Protein AF-A0A930FND0-F1 (afdb_monomer_lite)

Structure (mmCIF, N/CA/C/O backbone):
data_AF-A0A930FND0-F1
#
_entry.id   AF-A0A930FND0-F1
#
loop_
_atom_site.group_PDB
_atom_site.id
_atom_site.type_symbol
_atom_site.label_atom_id
_atom_site.label_alt_id
_atom_site.label_comp_id
_atom_site.label_asym_id
_atom_site.label_entity_id
_atom_site.label_seq_id
_atom_site.pdbx_PDB_ins_code
_atom_site.Cartn_x
_atom_site.Cartn_y
_atom_site.Cartn_z
_atom_site.occupancy
_atom_site.B_iso_or_equiv
_atom_site.auth_seq_id
_atom_site.auth_comp_id
_atom_site.auth_asym_id
_atom_site.auth_atom_id
_atom_site.pdbx_PDB_model_num
ATOM 1 N N . MET A 1 1 ? -13.172 3.263 13.434 1.00 87.44 1 MET A N 1
ATOM 2 C CA . MET A 1 1 ? -11.915 2.874 12.782 1.00 87.44 1 MET A CA 1
ATOM 3 C C . MET A 1 1 ? -10.883 3.844 13.287 1.00 87.44 1 MET A C 1
ATOM 5 O O . MET A 1 1 ? -11.169 5.029 13.312 1.00 87.44 1 MET A O 1
ATOM 9 N N . ASP A 1 2 ? -9.735 3.362 13.739 1.00 91.56 2 ASP A N 1
ATOM 10 C CA . ASP A 1 2 ? -8.657 4.250 14.168 1.00 91.56 2 ASP A CA 1
ATOM 11 C C . ASP A 1 2 ? -7.700 4.457 12.989 1.00 91.56 2 ASP A C 1
ATOM 13 O O . ASP A 1 2 ? -6.847 3.610 12.722 1.00 91.56 2 ASP A O 1
ATOM 17 N N . VAL A 1 3 ? -7.909 5.548 12.242 1.00 92.06 3 VAL A N 1
ATOM 18 C CA . VAL A 1 3 ? -7.130 5.873 11.034 1.00 92.06 3 VAL A CA 1
ATOM 19 C C . VAL A 1 3 ? -5.653 6.039 11.376 1.00 92.06 3 VAL A C 1
ATOM 21 O O . VAL A 1 3 ? -4.804 5.469 10.700 1.00 92.06 3 VAL A O 1
ATOM 24 N N . GLN A 1 4 ? -5.344 6.740 12.469 1.00 93.50 4 GLN A N 1
ATOM 25 C CA . GLN A 1 4 ? -3.968 7.016 12.887 1.00 93.50 4 GLN A CA 1
ATOM 26 C C . GLN A 1 4 ? -3.214 5.725 13.210 1.00 93.50 4 GLN A C 1
ATOM 28 O O . GLN A 1 4 ? -2.078 5.532 12.778 1.00 93.50 4 GLN A O 1
ATOM 33 N N . LYS A 1 5 ? -3.870 4.788 13.902 1.00 93.62 5 LYS A N 1
ATOM 34 C CA . LYS A 1 5 ? -3.287 3.473 14.183 1.00 93.62 5 LYS A CA 1
ATOM 35 C C . LYS A 1 5 ? -3.032 2.653 12.916 1.00 93.62 5 LYS A C 1
ATOM 37 O O . LYS A 1 5 ? -2.011 1.968 12.837 1.00 93.62 5 LYS A O 1
ATOM 42 N N . ILE A 1 6 ? -3.949 2.689 11.947 1.00 92.75 6 ILE A N 1
ATOM 43 C CA . ILE A 1 6 ? -3.790 1.972 10.672 1.00 92.75 6 ILE A CA 1
ATOM 44 C C . ILE A 1 6 ? -2.635 2.576 9.872 1.00 92.75 6 ILE A C 1
ATOM 46 O O . ILE A 1 6 ? -1.758 1.833 9.436 1.00 92.75 6 ILE A O 1
ATOM 50 N N . MET A 1 7 ? -2.584 3.905 9.759 1.00 94.94 7 MET A N 1
ATOM 51 C CA . MET A 1 7 ? -1.508 4.606 9.058 1.00 94.94 7 MET A CA 1
ATOM 52 C C . MET A 1 7 ? -0.141 4.326 9.673 1.00 94.94 7 MET A C 1
ATOM 54 O O . MET A 1 7 ? 0.762 3.923 8.951 1.00 94.94 7 MET A O 1
ATOM 58 N N . ALA A 1 8 ? -0.003 4.401 11.000 1.00 94.50 8 ALA A N 1
ATOM 59 C CA . ALA A 1 8 ? 1.257 4.078 11.669 1.00 94.50 8 ALA A CA 1
ATOM 60 C C . ALA A 1 8 ? 1.723 2.637 11.378 1.00 94.50 8 ALA A C 1
ATOM 62 O O . ALA A 1 8 ? 2.914 2.376 11.207 1.00 94.50 8 ALA A O 1
ATOM 63 N N . SER A 1 9 ? 0.786 1.686 11.290 1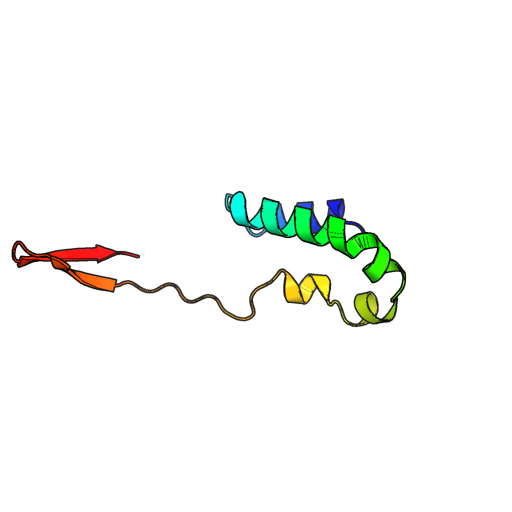.00 93.44 9 SER A N 1
ATOM 64 C CA . SER A 1 9 ? 1.113 0.310 10.911 1.00 93.44 9 SER A CA 1
ATOM 65 C C . SER A 1 9 ? 1.503 0.173 9.437 1.00 93.44 9 SER A C 1
ATOM 67 O O . SER A 1 9 ? 2.309 -0.704 9.125 1.00 93.44 9 SER A O 1
ATOM 69 N N . LEU A 1 10 ? 0.913 0.963 8.538 1.00 93.81 10 LEU A N 1
ATOM 70 C CA . LEU A 1 10 ? 1.218 0.934 7.106 1.00 93.81 10 LEU A CA 1
ATOM 71 C C . LEU A 1 10 ? 2.552 1.611 6.802 1.00 93.81 10 LEU A C 1
ATOM 73 O O . LEU A 1 10 ? 3.355 1.038 6.076 1.00 93.81 10 LEU A O 1
ATOM 77 N N . GLU A 1 11 ? 2.836 2.756 7.421 1.00 94.50 11 GLU A N 1
ATOM 78 C CA . GLU A 1 11 ? 4.118 3.461 7.307 1.00 94.50 11 GLU A CA 1
ATOM 79 C C . GLU A 1 11 ? 5.297 2.583 7.742 1.00 94.50 11 GLU A C 1
ATOM 81 O O . GLU A 1 11 ? 6.359 2.607 7.124 1.00 94.50 11 GLU A O 1
ATOM 86 N N . ALA A 1 12 ? 5.101 1.763 8.780 1.00 94.56 12 ALA A N 1
ATOM 87 C CA . ALA A 1 12 ? 6.113 0.821 9.243 1.00 94.56 12 ALA A CA 1
ATOM 88 C C . ALA A 1 12 ? 6.366 -0.339 8.260 1.00 94.56 12 ALA A C 1
ATOM 90 O O . ALA A 1 12 ? 7.473 -0.874 8.226 1.00 94.56 12 ALA A O 1
ATOM 91 N N . LYS A 1 13 ? 5.351 -0.752 7.488 1.00 92.81 13 LYS A N 1
ATOM 92 C CA . LYS A 1 13 ? 5.446 -1.857 6.517 1.00 92.81 13 LYS A CA 1
ATOM 93 C C . LYS A 1 13 ? 5.938 -1.409 5.144 1.00 92.81 13 LYS A C 1
ATOM 95 O O . LYS A 1 13 ? 6.707 -2.136 4.525 1.00 92.81 13 LYS A O 1
ATOM 100 N N . HIS A 1 14 ? 5.502 -0.231 4.705 1.00 91.19 14 HIS A N 1
ATOM 101 C CA . HIS A 1 14 ? 5.747 0.329 3.375 1.00 91.19 14 HIS A CA 1
ATOM 102 C C . HIS A 1 14 ? 6.547 1.641 3.480 1.00 91.19 14 HIS A C 1
ATOM 104 O O . HIS A 1 14 ? 6.075 2.704 3.061 1.00 91.19 14 HIS A O 1
ATOM 110 N N . PRO A 1 15 ? 7.748 1.621 4.101 1.00 92.12 15 PRO A N 1
ATOM 111 C CA . PRO A 1 15 ? 8.520 2.834 4.309 1.00 92.12 15 PRO A CA 1
ATOM 112 C C . PRO A 1 15 ? 9.001 3.394 2.967 1.00 92.12 15 PRO A C 1
ATOM 114 O O . PRO A 1 15 ? 9.692 2.724 2.205 1.00 92.12 15 PRO A O 1
ATOM 117 N N . GLY A 1 16 ? 8.683 4.662 2.706 1.00 92.00 16 GLY A N 1
ATOM 118 C CA . GLY A 1 16 ? 9.136 5.380 1.511 1.00 92.00 16 GLY A CA 1
ATOM 119 C C . GLY A 1 16 ? 8.112 5.464 0.380 1.00 92.00 16 GLY A C 1
ATOM 120 O O . GLY A 1 16 ? 8.317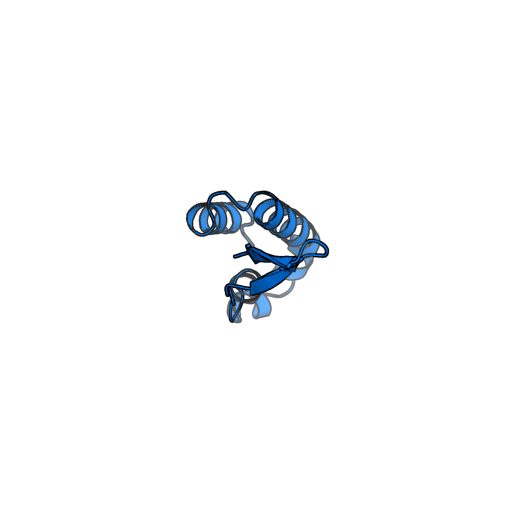 6.264 -0.530 1.00 92.00 16 GLY A O 1
ATOM 121 N N . GLU A 1 17 ? 6.988 4.750 0.464 1.00 95.06 17 GLU A N 1
ATOM 122 C CA . GLU A 1 17 ? 5.905 4.821 -0.526 1.00 95.06 17 GLU A CA 1
ATOM 123 C C . GLU A 1 17 ? 4.937 5.976 -0.215 1.00 95.06 17 GLU A C 1
ATOM 125 O O . GLU A 1 17 ? 3.785 5.778 0.174 1.00 95.06 17 GLU A O 1
ATOM 130 N N . LYS A 1 18 ? 5.421 7.218 -0.324 1.00 96.25 18 LYS A N 1
ATOM 131 C CA . LYS A 1 18 ? 4.683 8.415 0.126 1.00 96.25 18 LYS A CA 1
ATOM 132 C C . LYS A 1 18 ? 3.348 8.594 -0.589 1.00 96.25 18 LYS A C 1
ATOM 134 O O . LYS A 1 18 ? 2.356 8.928 0.050 1.00 96.25 18 LYS A O 1
ATOM 139 N N . GLU A 1 19 ? 3.329 8.360 -1.894 1.00 97.19 19 GLU A N 1
ATOM 140 C CA . GLU A 1 19 ? 2.150 8.489 -2.744 1.00 97.19 19 GLU A CA 1
ATOM 141 C C . GLU A 1 19 ? 1.087 7.450 -2.367 1.00 97.19 19 GLU A C 1
ATOM 143 O O . GLU A 1 19 ? -0.095 7.775 -2.269 1.00 97.19 19 GLU A O 1
ATOM 148 N N . TYR A 1 20 ? 1.511 6.214 -2.087 1.00 96.19 20 TYR A N 1
ATOM 149 C CA . TYR A 1 20 ? 0.625 5.152 -1.617 1.00 96.19 20 TYR A CA 1
ATOM 150 C C . TYR A 1 20 ? 0.045 5.481 -0.234 1.00 96.19 20 TYR A C 1
ATOM 152 O O . TYR A 1 20 ? -1.171 5.443 -0.049 1.00 96.19 20 TYR A O 1
ATOM 160 N N . LEU A 1 21 ? 0.894 5.870 0.722 1.00 96.44 21 LEU A N 1
ATOM 161 C CA . LEU A 1 21 ? 0.468 6.213 2.081 1.00 96.44 21 LEU A CA 1
ATOM 162 C C . LEU A 1 21 ? -0.497 7.408 2.094 1.00 96.44 21 LEU A C 1
ATOM 164 O O . LEU A 1 21 ? -1.505 7.371 2.799 1.00 96.44 21 LEU A O 1
ATOM 168 N N . GLN A 1 22 ? -0.240 8.435 1.278 1.00 97.12 22 GLN A N 1
ATOM 169 C CA . GLN A 1 22 ? -1.160 9.561 1.106 1.00 97.12 22 GLN A CA 1
ATOM 170 C C . GLN A 1 22 ? -2.514 9.091 0.556 1.00 97.12 22 GLN A C 1
ATOM 172 O O . GLN A 1 22 ? -3.553 9.426 1.127 1.00 97.12 22 GLN A O 1
ATOM 177 N N . ALA A 1 23 ? -2.511 8.299 -0.521 1.00 97.06 23 ALA A N 1
ATOM 178 C CA . ALA A 1 23 ? -3.740 7.820 -1.147 1.00 97.06 23 ALA A CA 1
ATOM 179 C C . ALA A 1 23 ? -4.588 6.983 -0.177 1.00 97.06 23 ALA A C 1
ATOM 181 O O . ALA A 1 23 ? -5.805 7.159 -0.105 1.00 97.06 23 ALA A O 1
ATOM 182 N N . VAL A 1 24 ? -3.956 6.108 0.612 1.00 96.31 24 VAL A N 1
ATOM 183 C CA . VAL A 1 24 ? -4.661 5.341 1.645 1.00 96.31 24 VAL A CA 1
ATOM 184 C C . VAL A 1 24 ? -5.250 6.269 2.701 1.00 96.31 24 VAL A C 1
ATOM 186 O O . VAL A 1 24 ? -6.427 6.128 3.021 1.00 96.31 24 VAL A O 1
ATOM 189 N N . HIS A 1 25 ? -4.482 7.233 3.214 1.00 96.38 25 HIS A N 1
ATOM 190 C CA . HIS A 1 25 ? -4.963 8.164 4.234 1.00 96.38 25 HIS A CA 1
ATOM 191 C C . HIS A 1 25 ? -6.224 8.917 3.789 1.00 96.38 25 HIS A C 1
ATOM 193 O O . HIS A 1 25 ? -7.237 8.874 4.486 1.00 96.38 25 HIS A O 1
ATOM 199 N N . GLU A 1 26 ? -6.192 9.532 2.604 1.00 97.56 26 GLU A N 1
ATOM 200 C CA . GLU A 1 26 ? -7.323 10.297 2.061 1.00 97.56 26 GLU A CA 1
ATOM 201 C C . GLU A 1 26 ? -8.575 9.425 1.885 1.00 97.56 26 GLU A C 1
ATOM 203 O O . GLU A 1 26 ? -9.687 9.826 2.243 1.00 97.56 26 GLU A O 1
ATOM 208 N N . VAL A 1 27 ? -8.409 8.191 1.394 1.00 96.88 27 VAL A N 1
ATOM 209 C CA . VAL A 1 27 ? -9.528 7.251 1.256 1.00 96.88 27 VAL A CA 1
ATOM 210 C C . VAL A 1 27 ? -10.077 6.858 2.626 1.00 96.88 27 VAL A C 1
ATOM 212 O O . VAL A 1 27 ? -11.295 6.894 2.812 1.00 96.88 27 VAL A O 1
ATOM 215 N N . LEU A 1 28 ? -9.219 6.520 3.593 1.00 95.81 28 LEU A N 1
ATOM 216 C CA . LEU A 1 28 ? -9.637 6.130 4.941 1.00 95.81 28 LEU A CA 1
ATOM 217 C C . LEU A 1 28 ? -10.406 7.243 5.656 1.00 95.81 28 LEU A C 1
ATOM 219 O O . LEU A 1 28 ? -11.412 6.946 6.303 1.00 95.81 28 LEU A O 1
ATOM 223 N N . GLU A 1 29 ? -9.978 8.499 5.517 1.00 96.56 29 GLU A N 1
ATOM 224 C CA . GLU A 1 29 ? -10.714 9.656 6.033 1.00 96.56 29 GLU A CA 1
ATOM 225 C C . GLU A 1 29 ? -12.089 9.783 5.366 1.00 96.56 29 GLU A C 1
ATOM 227 O O . GLU A 1 29 ? -13.095 9.953 6.056 1.00 96.56 29 GLU A O 1
ATOM 232 N N . SER A 1 30 ? -12.161 9.615 4.042 1.00 96.94 30 SER A N 1
ATOM 233 C CA . SER A 1 30 ? -13.412 9.763 3.285 1.00 96.94 30 SER A CA 1
ATOM 234 C C . SER A 1 30 ? -14.479 8.709 3.624 1.00 96.94 30 SER A C 1
ATOM 236 O O . SER A 1 30 ? -15.674 9.001 3.578 1.00 96.94 30 SER A O 1
ATOM 238 N N . VAL A 1 31 ? -14.068 7.486 3.987 1.00 95.56 31 VAL A N 1
ATOM 239 C CA . VAL A 1 31 ? -14.981 6.363 4.283 1.00 95.56 31 VAL A CA 1
ATOM 240 C C . VAL A 1 31 ? -15.173 6.110 5.779 1.00 95.56 31 VAL A C 1
ATOM 242 O O . VAL A 1 31 ? -15.954 5.229 6.149 1.00 95.56 31 VAL A O 1
ATOM 245 N N . HIS A 1 32 ? -14.482 6.859 6.645 1.00 94.31 32 HIS A N 1
ATOM 246 C CA . HIS A 1 32 ? -14.437 6.637 8.092 1.00 94.31 32 HIS A CA 1
ATOM 247 C C . HIS A 1 32 ? -15.829 6.514 8.726 1.00 94.31 32 HIS A C 1
ATOM 249 O O . HIS A 1 32 ? -16.104 5.557 9.458 1.00 94.31 32 HIS A O 1
ATOM 255 N N . ASP A 1 33 ? -16.717 7.459 8.422 1.00 95.25 33 ASP A N 1
ATOM 256 C CA . ASP A 1 33 ? -18.035 7.530 9.050 1.00 95.25 33 ASP A CA 1
ATOM 257 C C . ASP A 1 33 ? -18.940 6.384 8.604 1.00 95.25 33 ASP A C 1
ATOM 259 O O . ASP A 1 33 ? -19.589 5.751 9.437 1.00 95.25 33 ASP A O 1
ATOM 263 N N . VAL A 1 34 ? -18.928 6.064 7.307 1.00 96.06 34 VAL A N 1
ATOM 264 C CA . VAL A 1 34 ? -19.677 4.929 6.755 1.00 96.06 34 VAL A CA 1
ATOM 265 C C . VAL A 1 34 ? -19.162 3.629 7.360 1.00 96.06 34 VAL A C 1
ATOM 267 O O . VAL A 1 34 ? -19.944 2.828 7.860 1.00 96.06 34 VAL A O 1
ATOM 270 N N . TYR A 1 35 ? -17.845 3.431 7.408 1.00 95.44 35 TYR A N 1
ATOM 271 C CA . TYR A 1 35 ? -17.261 2.227 7.991 1.00 95.44 35 TYR A CA 1
ATOM 272 C C . TYR A 1 35 ? -17.692 2.013 9.448 1.00 95.44 35 TYR A C 1
ATOM 274 O O . TYR A 1 35 ? -18.001 0.894 9.856 1.00 95.44 35 TYR A O 1
ATOM 282 N N . ASN A 1 36 ? -17.764 3.089 10.235 1.00 94.50 36 ASN A N 1
ATOM 283 C CA . ASN A 1 36 ? -18.171 3.021 11.638 1.00 94.50 36 ASN A CA 1
ATOM 284 C C . ASN A 1 36 ? -19.657 2.706 11.841 1.00 94.50 36 ASN A C 1
ATOM 286 O O . ASN A 1 36 ? -20.021 2.200 12.902 1.00 94.50 36 ASN A O 1
ATOM 290 N N . GLN A 1 37 ? -20.502 2.969 10.843 1.00 97.25 37 GLN A N 1
ATOM 291 C CA . GLN A 1 37 ? -21.920 2.596 10.861 1.00 97.25 37 GLN A CA 1
ATOM 292 C C . GLN A 1 37 ? -22.144 1.101 10.580 1.00 97.25 37 GLN A C 1
ATOM 294 O O . GLN A 1 37 ? -23.231 0.596 10.852 1.00 97.25 37 GLN A O 1
ATOM 299 N N . HIS A 1 38 ? -21.118 0.385 10.103 1.00 96.81 38 HIS A N 1
ATOM 300 C CA . HIS A 1 38 ? -21.183 -1.017 9.686 1.00 96.81 38 HIS A CA 1
ATOM 301 C C . HIS A 1 38 ? -20.211 -1.906 10.491 1.00 96.81 38 HIS A C 1
ATOM 303 O O . HIS A 1 38 ? -19.111 -2.230 10.024 1.00 96.81 38 HIS A O 1
ATOM 309 N N . PRO A 1 39 ? -20.582 -2.354 11.710 1.00 95.19 39 PRO A N 1
ATOM 310 C CA . PRO A 1 39 ? -19.733 -3.210 12.549 1.00 95.19 39 PRO A CA 1
ATOM 311 C C . PRO A 1 39 ? -19.288 -4.516 11.873 1.00 95.19 39 PRO A C 1
ATOM 313 O O . PRO A 1 39 ? -18.250 -5.085 12.219 1.00 95.19 39 PRO A O 1
ATOM 316 N N . GLU A 1 40 ? -20.069 -5.018 10.919 1.00 97.44 40 GLU A N 1
ATOM 317 C CA . GLU A 1 40 ? -19.746 -6.173 10.088 1.00 97.44 40 GLU A CA 1
ATOM 318 C C . GLU A 1 40 ? -18.472 -5.978 9.257 1.00 97.44 40 GLU A C 1
ATOM 320 O O . GLU A 1 40 ? -17.735 -6.945 9.060 1.00 97.44 40 GLU A O 1
ATOM 325 N N . PHE A 1 41 ? -18.147 -4.750 8.842 1.00 96.50 41 PHE A N 1
ATOM 326 C CA . PHE A 1 41 ? -16.932 -4.470 8.073 1.00 96.50 41 PHE A CA 1
ATOM 327 C C . PHE A 1 41 ? -15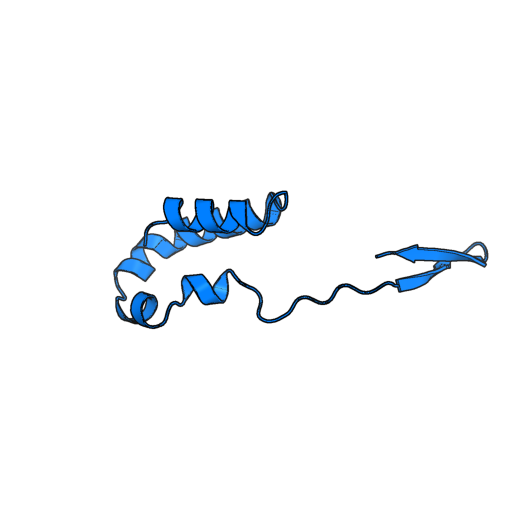.676 -4.641 8.925 1.00 96.50 41 PHE A C 1
ATOM 329 O O . PHE A 1 41 ? -14.705 -5.258 8.481 1.00 96.50 41 PHE A O 1
ATOM 336 N N . ALA A 1 42 ? -15.734 -4.201 10.185 1.00 92.88 42 ALA A N 1
ATOM 337 C CA . ALA A 1 42 ? -14.676 -4.446 11.159 1.00 92.88 42 ALA A CA 1
ATOM 338 C C . ALA A 1 42 ? -14.530 -5.938 11.485 1.00 92.88 42 ALA A C 1
ATOM 340 O O . ALA A 1 42 ? -13.413 -6.451 11.537 1.00 92.88 42 ALA A O 1
ATOM 341 N N . LYS A 1 43 ? -15.644 -6.670 11.638 1.00 95.56 43 LYS A N 1
ATOM 342 C CA . LYS A 1 43 ? -15.605 -8.132 11.841 1.00 95.56 43 LYS A CA 1
ATOM 343 C C . LYS A 1 43 ? -14.960 -8.863 10.661 1.00 95.56 43 LYS A C 1
ATOM 345 O O . LYS A 1 43 ? -14.233 -9.830 10.872 1.00 95.56 43 LYS A O 1
ATOM 350 N N . ALA A 1 44 ? -15.210 -8.395 9.441 1.00 96.75 44 ALA A N 1
ATOM 351 C CA . ALA A 1 44 ? -14.646 -8.949 8.214 1.00 96.75 44 ALA A CA 1
ATOM 352 C C . ALA A 1 44 ? -13.230 -8.433 7.882 1.00 96.75 44 ALA A C 1
ATOM 354 O O . ALA A 1 44 ? -12.655 -8.881 6.885 1.00 96.75 44 ALA A O 1
ATOM 355 N N . LYS A 1 45 ? -12.668 -7.529 8.703 1.00 94.31 45 LYS A N 1
ATOM 356 C CA . LYS A 1 45 ? -11.349 -6.900 8.510 1.00 94.31 45 LYS A CA 1
ATOM 357 C C . LYS A 1 45 ? -11.177 -6.311 7.106 1.00 94.31 45 LYS A C 1
ATOM 359 O O . LYS A 1 45 ? -10.199 -6.593 6.413 1.00 94.31 45 LYS A O 1
ATOM 364 N N . ILE A 1 46 ? -12.197 -5.590 6.633 1.00 94.75 46 ILE A N 1
ATOM 365 C CA . ILE A 1 46 ? -12.250 -5.127 5.238 1.00 94.75 46 ILE A CA 1
ATOM 366 C C . ILE A 1 46 ? -11.106 -4.161 4.935 1.00 94.75 46 ILE A C 1
ATOM 368 O O . ILE A 1 46 ? -10.461 -4.303 3.901 1.00 94.75 46 ILE A O 1
ATOM 372 N N . ILE A 1 47 ? -10.822 -3.218 5.834 1.00 94.31 47 ILE A N 1
ATOM 373 C CA . ILE A 1 47 ? -9.782 -2.212 5.600 1.00 94.31 47 ILE A CA 1
ATOM 374 C C . ILE A 1 47 ? -8.408 -2.864 5.574 1.00 94.31 47 ILE A C 1
ATOM 376 O O . ILE A 1 47 ? -7.660 -2.637 4.634 1.00 94.31 47 ILE A O 1
ATOM 380 N N . GLU A 1 48 ? -8.112 -3.746 6.527 1.00 91.25 48 GLU A N 1
ATOM 381 C CA . GLU A 1 48 ? -6.835 -4.457 6.602 1.00 91.25 48 GLU A CA 1
ATOM 382 C C . GLU A 1 48 ? -6.559 -5.320 5.365 1.00 91.25 48 GLU A C 1
ATOM 384 O O . GLU A 1 48 ? -5.401 -5.564 5.042 1.00 91.25 48 GLU A O 1
ATOM 389 N N . ARG A 1 49 ? -7.612 -5.781 4.680 1.00 94.12 49 ARG A N 1
ATOM 390 C CA . ARG A 1 49 ? -7.506 -6.548 3.433 1.00 94.12 49 ARG A CA 1
ATOM 391 C C . ARG A 1 49 ? -7.406 -5.671 2.195 1.00 94.12 49 ARG A C 1
ATOM 393 O O . ARG A 1 49 ? -6.738 -6.059 1.257 1.00 94.12 49 ARG A O 1
ATOM 400 N N . ILE A 1 50 ? -8.098 -4.535 2.159 1.00 93.31 50 ILE A N 1
ATOM 401 C CA . ILE A 1 50 ? -8.108 -3.659 0.978 1.00 93.31 50 ILE A CA 1
ATOM 402 C C . ILE A 1 50 ? -6.802 -2.873 0.857 1.00 93.31 50 ILE A C 1
ATOM 404 O O . ILE A 1 50 ? -6.351 -2.624 -0.256 1.00 93.31 50 ILE A O 1
ATOM 408 N N . VAL A 1 51 ? -6.194 -2.487 1.982 1.00 93.81 51 VAL A N 1
ATOM 409 C CA . VAL A 1 51 ? -4.915 -1.760 1.969 1.00 93.81 51 VAL A CA 1
ATOM 410 C C . VAL A 1 51 ? -3.728 -2.667 1.650 1.00 93.81 51 VAL A C 1
ATOM 412 O O . VAL A 1 51 ? -2.680 -2.181 1.265 1.00 93.81 51 VAL A O 1
ATOM 415 N N . GLU A 1 52 ? -3.848 -3.984 1.802 1.00 91.12 52 GLU A N 1
ATOM 416 C CA . GLU A 1 52 ? -2.753 -4.903 1.489 1.00 91.12 52 GLU A CA 1
ATOM 417 C C . GLU A 1 52 ? -3.048 -5.603 0.154 1.00 91.12 52 GLU A C 1
ATOM 419 O O . GLU A 1 52 ? -4.064 -6.288 0.040 1.00 91.12 52 GLU A O 1
ATOM 424 N N . PRO A 1 53 ? -2.198 -5.461 -0.874 1.00 93.75 53 PRO A N 1
ATOM 425 C CA . PRO A 1 53 ? -2.433 -6.134 -2.142 1.00 93.75 53 PRO A CA 1
ATOM 426 C C . PRO A 1 53 ? -2.295 -7.654 -1.988 1.00 93.75 53 PRO A C 1
ATOM 428 O O . PRO A 1 53 ? -1.340 -8.151 -1.394 1.00 93.75 53 PRO A O 1
ATOM 431 N N . ASP A 1 54 ? -3.198 -8.412 -2.614 1.00 95.50 54 ASP A N 1
ATOM 432 C CA . ASP A 1 54 ? -3.139 -9.883 -2.612 1.00 95.50 54 ASP A CA 1
ATOM 433 C C . ASP A 1 54 ? -1.853 -10.421 -3.266 1.00 95.50 54 ASP A C 1
ATOM 435 O O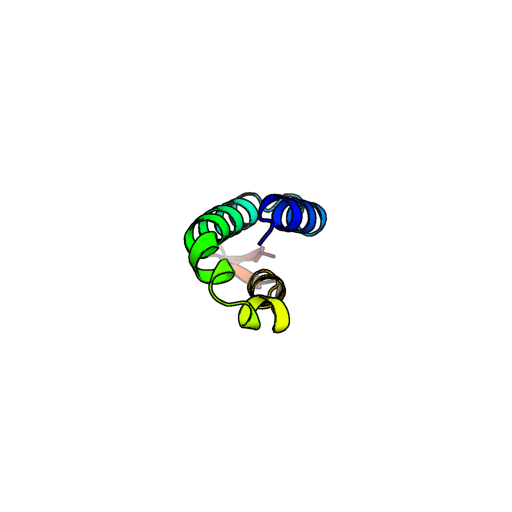 . ASP A 1 54 ? -1.367 -11.509 -2.939 1.00 95.50 54 ASP A O 1
ATOM 439 N N . ARG A 1 55 ? -1.314 -9.683 -4.244 1.00 96.44 55 ARG A N 1
ATOM 440 C CA . ARG A 1 55 ? -0.080 -10.033 -4.946 1.00 96.44 55 ARG A CA 1
ATOM 441 C C . ARG A 1 55 ? 0.554 -8.812 -5.599 1.00 96.44 55 ARG A C 1
ATOM 443 O O . ARG A 1 55 ? -0.136 -8.029 -6.244 1.00 96.44 55 ARG A O 1
ATOM 450 N N . ILE A 1 56 ? 1.878 -8.726 -5.510 1.00 95.00 56 ILE A N 1
ATOM 451 C CA . ILE A 1 56 ? 2.699 -7.755 -6.236 1.00 95.00 56 ILE A CA 1
ATOM 452 C C . ILE A 1 56 ? 3.627 -8.529 -7.173 1.00 95.00 56 ILE A C 1
ATOM 454 O O . ILE A 1 56 ? 4.229 -9.530 -6.777 1.00 95.00 56 ILE A O 1
ATOM 458 N N . HIS A 1 57 ? 3.726 -8.078 -8.421 1.00 96.25 57 HIS A N 1
ATOM 459 C CA . HIS A 1 57 ? 4.665 -8.613 -9.398 1.00 96.25 57 HIS A CA 1
ATOM 460 C C . HIS A 1 57 ? 5.663 -7.532 -9.790 1.00 96.25 57 HIS A C 1
ATOM 462 O O . HIS A 1 57 ? 5.280 -6.504 -10.338 1.00 96.25 57 HIS A O 1
ATOM 468 N N . THR A 1 58 ? 6.939 -7.813 -9.558 1.00 96.38 58 THR A N 1
ATOM 469 C CA . THR A 1 58 ? 8.057 -7.001 -10.036 1.00 96.38 58 THR A CA 1
ATOM 470 C C . THR A 1 58 ? 8.937 -7.905 -10.879 1.00 96.38 58 THR A C 1
ATOM 472 O O . THR A 1 58 ? 9.301 -9.000 -10.443 1.00 96.38 58 THR A O 1
ATOM 475 N N . PHE A 1 59 ? 9.226 -7.496 -12.108 1.00 97.56 59 PHE A N 1
ATOM 476 C CA . PHE A 1 59 ? 10.010 -8.293 -13.039 1.00 97.56 59 PHE A CA 1
ATOM 477 C C . PHE A 1 59 ? 10.784 -7.387 -13.980 1.00 97.56 59 PHE A C 1
ATOM 479 O O . PHE A 1 59 ? 10.311 -6.331 -14.385 1.00 97.56 59 PHE A O 1
ATOM 486 N N . ARG A 1 60 ? 11.979 -7.847 -14.347 1.00 97.69 60 ARG A N 1
ATOM 487 C CA . ARG A 1 60 ? 12.840 -7.131 -15.276 1.00 97.69 60 ARG A CA 1
ATOM 488 C C . ARG A 1 60 ? 12.264 -7.189 -16.688 1.00 97.69 60 ARG A C 1
ATOM 490 O O . ARG A 1 60 ? 11.846 -8.256 -17.141 1.00 97.69 60 ARG A O 1
ATOM 497 N N . VAL A 1 61 ? 12.301 -6.060 -17.381 1.00 98.19 61 VAL A N 1
ATOM 498 C CA . VAL A 1 61 ? 11.959 -5.942 -18.797 1.00 98.19 61 VAL A CA 1
ATOM 499 C C . VAL A 1 61 ? 13.210 -5.531 -19.559 1.00 98.19 61 VAL A C 1
ATOM 501 O O . VAL A 1 61 ? 13.683 -4.401 -19.429 1.00 98.19 61 VAL A O 1
ATOM 504 N N . ASP A 1 62 ? 13.718 -6.464 -20.360 1.00 98.19 62 ASP A N 1
ATOM 505 C CA . ASP A 1 62 ? 14.828 -6.229 -21.278 1.00 98.19 62 ASP A CA 1
ATOM 506 C C . ASP A 1 62 ? 14.254 -5.900 -22.664 1.00 98.19 62 ASP A C 1
ATOM 508 O O . ASP A 1 62 ? 13.406 -6.631 -23.186 1.00 98.19 62 ASP A O 1
ATOM 512 N N . TRP A 1 63 ? 14.692 -4.795 -23.261 1.00 98.12 63 TRP A N 1
ATOM 513 C CA . TRP A 1 63 ? 14.230 -4.331 -24.571 1.00 98.12 63 TRP A CA 1
ATOM 514 C C . TRP A 1 63 ? 15.377 -3.684 -25.357 1.00 98.12 63 TRP A C 1
ATOM 516 O O . TRP A 1 63 ? 16.457 -3.457 -24.817 1.00 98.12 63 TRP A O 1
ATOM 526 N N . VAL A 1 64 ? 15.174 -3.440 -26.651 1.00 98.38 64 VAL A N 1
ATOM 527 C CA . VAL A 1 64 ? 16.178 -2.835 -27.542 1.00 98.38 64 VAL A CA 1
ATOM 528 C C . VAL A 1 64 ? 15.657 -1.487 -28.016 1.00 98.38 64 VAL A C 1
ATOM 530 O O . VAL A 1 64 ? 14.518 -1.411 -28.480 1.00 98.38 64 VAL A O 1
ATOM 533 N N . ASP A 1 65 ? 16.465 -0.438 -27.883 1.00 98.12 65 ASP A N 1
ATOM 534 C CA . ASP A 1 65 ? 16.088 0.912 -28.303 1.00 98.12 65 ASP A CA 1
ATOM 535 C C . ASP A 1 65 ? 16.293 1.168 -29.808 1.00 98.12 65 ASP A C 1
ATOM 537 O O . ASP A 1 65 ? 16.804 0.326 -30.549 1.00 98.12 65 ASP A O 1
ATOM 541 N N . ASP A 1 66 ? 15.911 2.362 -30.273 1.00 98.50 66 ASP A N 1
ATOM 542 C CA . ASP A 1 66 ? 16.014 2.758 -31.686 1.00 98.50 66 ASP A CA 1
ATOM 543 C C . ASP A 1 66 ? 17.462 2.798 -32.219 1.00 98.50 66 ASP A C 1
ATOM 545 O O . ASP A 1 66 ? 17.676 2.825 -33.433 1.00 98.50 66 ASP A O 1
ATOM 549 N N . LYS A 1 67 ? 18.469 2.818 -31.335 1.00 98.31 67 LYS A N 1
ATOM 550 C CA . LYS A 1 67 ? 19.895 2.761 -31.693 1.00 98.31 67 LYS A CA 1
ATOM 551 C C . LYS A 1 67 ? 20.433 1.329 -31.705 1.00 98.31 67 LYS A C 1
ATOM 553 O O . LYS A 1 67 ? 21.582 1.130 -32.090 1.00 98.31 67 LYS A O 1
ATOM 558 N N . GLY A 1 68 ? 19.612 0.347 -31.332 1.00 97.44 68 GLY A N 1
ATOM 559 C CA . GLY A 1 68 ? 20.006 -1.051 -31.210 1.00 97.44 68 GLY A CA 1
ATOM 560 C C . GLY A 1 68 ? 20.655 -1.396 -29.869 1.00 97.44 68 GLY A C 1
ATOM 561 O O . GLY A 1 68 ? 21.182 -2.500 -29.734 1.00 97.44 68 GLY A O 1
ATOM 562 N N . GLU A 1 69 ? 20.626 -0.494 -28.884 1.00 98.31 69 GLU A N 1
ATOM 563 C CA . GLU A 1 69 ? 21.227 -0.733 -27.572 1.00 98.31 69 GLU A CA 1
ATOM 564 C C . GLU A 1 69 ? 20.246 -1.464 -26.650 1.00 98.31 69 GLU A C 1
ATOM 566 O O . GLU A 1 69 ? 19.046 -1.174 -26.621 1.00 98.31 69 GLU A O 1
ATOM 571 N N . VAL A 1 70 ? 20.762 -2.428 -25.882 1.00 98.00 70 VAL A N 1
ATOM 572 C CA . VAL A 1 70 ? 19.958 -3.179 -24.910 1.00 98.00 70 VAL A CA 1
ATOM 573 C C . VAL A 1 70 ? 19.726 -2.318 -23.675 1.00 98.00 70 VAL A C 1
ATOM 575 O O . VAL A 1 70 ? 20.670 -1.886 -23.014 1.00 98.00 70 VAL A O 1
ATOM 578 N N . GLN A 1 71 ? 18.458 -2.135 -23.336 1.00 98.38 71 GLN A N 1
ATOM 579 C CA . GLN A 1 71 ? 17.994 -1.440 -22.147 1.00 98.38 71 GLN A CA 1
ATOM 580 C C . GLN A 1 71 ? 17.346 -2.441 -21.189 1.00 98.38 71 GLN A C 1
ATOM 582 O O . GLN A 1 71 ? 16.722 -3.417 -21.608 1.00 98.38 71 GLN A O 1
ATOM 587 N N . SER A 1 72 ? 17.490 -2.192 -19.889 1.00 97.38 72 SER A N 1
ATOM 588 C CA . SER A 1 72 ? 16.927 -3.030 -18.829 1.00 97.38 72 SER A CA 1
ATOM 589 C C . SER A 1 72 ? 16.227 -2.148 -17.803 1.00 97.38 72 SER A C 1
ATOM 591 O O . SER A 1 72 ? 16.867 -1.310 -17.165 1.00 97.38 72 SER A O 1
ATOM 593 N N . ASN A 1 73 ? 14.935 -2.385 -17.58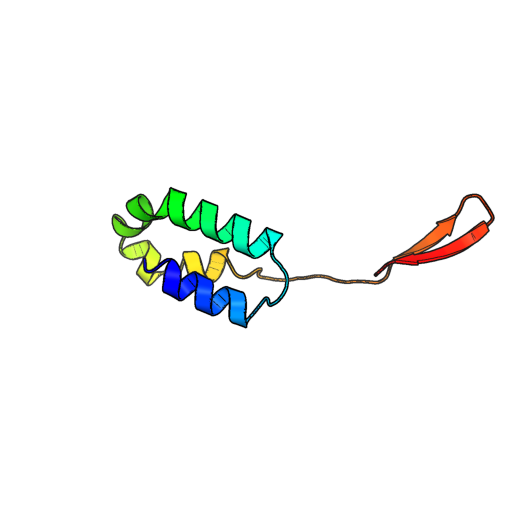8 1.00 97.69 73 ASN A N 1
ATOM 594 C CA . ASN A 1 73 ? 14.139 -1.751 -16.539 1.00 97.69 73 ASN A CA 1
ATOM 595 C C . ASN A 1 73 ? 13.7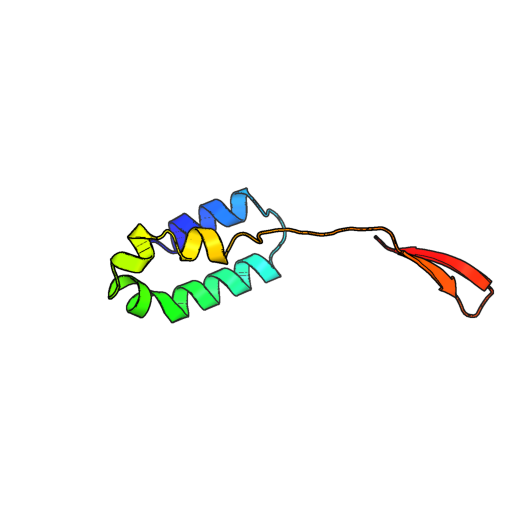02 -2.795 -15.508 1.00 97.69 73 ASN A C 1
ATOM 597 O O . ASN A 1 73 ? 13.416 -3.937 -15.868 1.00 97.69 73 ASN A O 1
ATOM 601 N N . LEU A 1 74 ? 13.670 -2.398 -14.235 1.00 91.44 74 LEU A N 1
ATOM 602 C CA . LEU A 1 74 ? 13.123 -3.185 -13.129 1.00 91.44 74 LEU A CA 1
ATOM 603 C C . LEU A 1 74 ? 11.787 -2.595 -12.679 1.00 91.44 74 LEU A C 1
ATOM 605 O O . LEU A 1 74 ? 11.691 -1.346 -12.697 1.00 91.44 74 LEU A O 1
#

Radius of gyration: 18.47 Å; chains: 1; bounding box: 43×20×46 Å

Secondary structure (DSSP, 8-state):
--HHHHHHHHHHHSTT-HHHHHHHHHHHHHHHHHHHH-HHHHHTTHHHHHSS-S------EEEE-TTS-EEEE-

Foldseek 3Di:
DPLVVVLVVVCVVDPPPVVLSVVLSVVCVVCVVVCVVCVVCVVVVVSVDVSDDPDDDDDKDWDADPVRDIDIDD

Sequence (74 aa):
MDVQKIMASLEAKHPGEKEYLQAVHEVLESVHDVYNQHPEFAKAKIIERIVEPDRIHTFRVDWVDDKGEVQSNL

pLDDT: mean 95.38, std 2.26, range [87.44, 98.5]